Protein AF-0000000078215559 (afdb_homodimer)

pLDDT: mean 94.56, std 5.46, range [61.91, 98.38]

Nearest PDB structures (foldseek):
  8bbw-assembly1_A  TM=7.887E-01  e=3.636E-04  Hirudo medicinalis
  8bbw-assembly1_A  TM=7.884E-01  e=3.636E-04  Hirudo medicinalis

Organism: Teladorsagia circumcincta (NCBI:txid45464)

Radius of gyration: 16.25 Å; Cα contacts (8 Å, |Δi|>4): 269; chains: 2; bounding box: 38×49×40 Å

Solvent-accessible surface area (backbone atoms only — not comparable to full-atom values): 9603 Å² total; per-residue (Å²): 88,78,43,69,71,53,37,60,67,22,65,46,55,88,52,54,90,91,53,55,66,70,60,33,45,55,53,22,32,57,29,57,70,44,23,32,50,30,51,52,39,35,41,65,69,35,50,70,78,38,61,85,69,73,63,40,72,49,52,43,44,49,11,29,73,42,50,38,76,58,6,68,76,39,60,42,23,48,16,58,43,51,50,51,28,69,60,34,64,39,108,88,78,43,70,71,53,38,58,68,21,65,44,56,89,51,52,89,92,54,54,66,67,60,35,45,54,52,22,31,59,28,59,68,43,25,32,49,30,51,51,39,35,41,66,70,36,50,69,78,37,62,86,71,73,63,42,72,48,51,43,43,48,11,30,72,40,49,38,78,57,6,68,77,39,60,43,24,48,17,60,43,52,51,49,28,70,60,34,64,39,109

Structure (mmCIF, N/CA/C/O backbone):
data_AF-0000000078215559-model_v1
#
loop_
_entity.id
_entity.type
_entity.pdbx_description
1 polymer lysozyme
#
loop_
_atom_site.group_PDB
_atom_site.id
_atom_site.type_symbol
_atom_site.label_atom_id
_atom_site.label_alt_id
_atom_site.label_comp_id
_atom_site.label_asym_id
_atom_site.label_entity_id
_atom_site.label_seq_id
_atom_site.pdbx_PDB_ins_code
_atom_site.Cartn_x
_atom_site.Cartn_y
_atom_site.Cartn_z
_atom_site.occupancy
_atom_site.B_iso_or_equiv
_atom_site.auth_seq_id
_atom_site.auth_comp_id
_atom_site.auth_asym_id
_atom_site.auth_atom_id
_atom_site.pdbx_PDB_model_num
ATOM 1 N N . MET A 1 1 ? 0.387 4.84 -2.002 1 76.94 1 MET A N 1
ATOM 2 C CA . MET A 1 1 ? 0.501 6.293 -2.025 1 76.94 1 MET A CA 1
ATOM 3 C C . MET A 1 1 ? -0.849 6.949 -1.758 1 76.94 1 MET A C 1
ATOM 5 O O . MET A 1 1 ? -1.895 6.383 -2.078 1 76.94 1 MET A O 1
ATOM 9 N N . ILE A 1 2 ? -0.772 8.133 -1.067 1 89 2 ILE A N 1
ATOM 10 C CA . ILE A 1 2 ? -1.988 8.906 -0.838 1 89 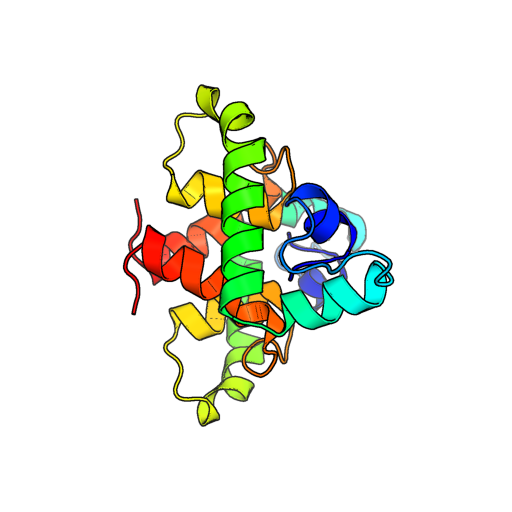2 ILE A CA 1
ATOM 11 C C . ILE A 1 2 ? -2.404 9.602 -2.129 1 89 2 ILE A C 1
ATOM 13 O O . ILE A 1 2 ? -1.763 10.562 -2.557 1 89 2 ILE A O 1
ATOM 17 N N . LYS A 1 3 ? -3.48 9.125 -2.754 1 91.19 3 LYS A N 1
ATOM 18 C CA . LYS A 1 3 ? -4.09 9.797 -3.895 1 91.19 3 LYS A CA 1
ATOM 19 C C . LYS A 1 3 ? -5.191 10.75 -3.447 1 91.19 3 LYS A C 1
ATOM 21 O O . LYS A 1 3 ? -5.57 10.766 -2.271 1 91.19 3 LYS A O 1
ATOM 26 N N . LEU A 1 4 ? -5.605 11.484 -4.422 1 95.12 4 LEU A N 1
ATOM 27 C CA . LEU A 1 4 ? -6.527 12.562 -4.098 1 95.12 4 LEU A CA 1
ATOM 28 C C . LEU A 1 4 ? -7.777 12.023 -3.41 1 95.12 4 LEU A C 1
ATOM 30 O O . LEU A 1 4 ? -8.188 12.539 -2.369 1 95.12 4 LEU A O 1
ATOM 34 N N . PRO A 1 5 ? -8.461 10.961 -3.873 1 96.56 5 PRO A N 1
ATOM 35 C CA . PRO A 1 5 ? -9.633 10.469 -3.15 1 96.56 5 PRO A CA 1
ATOM 36 C C . PRO A 1 5 ? -9.297 9.977 -1.744 1 96.56 5 PRO A C 1
ATOM 38 O O . PRO A 1 5 ? -10.117 10.109 -0.828 1 96.56 5 PRO A O 1
ATOM 41 N N . TYR A 1 6 ? -8.25 9.43 -1.584 1 96.75 6 TYR A N 1
ATOM 42 C CA . TYR A 1 6 ? -7.766 9.023 -0.27 1 96.75 6 TYR A CA 1
ATOM 43 C C . TYR A 1 6 ? -7.621 10.227 0.654 1 96.75 6 TYR A C 1
ATOM 45 O O . TYR A 1 6 ? -8.047 10.18 1.812 1 96.75 6 TYR A O 1
ATOM 53 N N . TYR A 1 7 ? -7.066 11.273 0.098 1 97.62 7 TYR A N 1
ATOM 54 C CA . TYR A 1 7 ? -6.875 12.508 0.849 1 97.62 7 TYR A CA 1
ATOM 55 C C . TYR A 1 7 ? -8.211 13.117 1.251 1 97.62 7 TYR A C 1
ATOM 57 O O . TYR A 1 7 ? -8.367 13.602 2.373 1 97.62 7 TYR A O 1
ATOM 65 N N . GLU A 1 8 ? -9.133 13.086 0.437 1 98 8 GLU A N 1
ATOM 66 C CA . GLU A 1 8 ? -10.477 13.547 0.763 1 98 8 GLU A CA 1
ATOM 67 C C . GLU A 1 8 ? -11.102 12.703 1.871 1 98 8 GLU A C 1
ATOM 69 O O . GLU A 1 8 ? -11.703 13.242 2.807 1 98 8 GLU A O 1
ATOM 74 N N . ASP A 1 9 ? -10.891 11.438 1.797 1 97.94 9 ASP A N 1
ATOM 75 C CA . ASP A 1 9 ? -11.484 10.508 2.744 1 97.94 9 ASP A CA 1
ATOM 76 C C . ASP A 1 9 ? -10.852 10.641 4.125 1 97.94 9 ASP A C 1
ATOM 78 O O . ASP A 1 9 ? -11.5 10.367 5.141 1 97.94 9 ASP A O 1
ATOM 82 N N . CYS A 1 10 ? -9.664 11.062 4.129 1 98.06 10 CYS A N 1
ATOM 83 C CA . CYS A 1 10 ? -9 11.141 5.43 1 98.06 10 CYS A CA 1
ATOM 84 C C . CYS A 1 10 ? -9.195 12.516 6.059 1 98.06 10 CYS A C 1
ATOM 86 O O . CYS A 1 10 ? -8.578 12.836 7.074 1 98.06 10 CYS A O 1
ATOM 88 N N . GLY A 1 11 ? -9.992 13.367 5.488 1 98 11 GLY A N 1
ATOM 89 C CA . GLY A 1 11 ? -10.43 14.602 6.121 1 98 11 GLY A CA 1
ATOM 90 C C . GLY A 1 11 ? -9.594 15.805 5.723 1 98 11 GLY A C 1
ATOM 91 O O . GLY A 1 11 ? -9.617 16.828 6.398 1 98 11 GLY A O 1
ATOM 92 N N . THR A 1 12 ? -8.719 15.758 4.793 1 98.19 12 THR A N 1
ATOM 93 C CA . THR A 1 12 ? -7.938 16.828 4.184 1 98.19 12 THR A CA 1
ATOM 94 C C . THR A 1 12 ? -7.082 17.531 5.23 1 98.19 12 THR A C 1
ATOM 96 O O . THR A 1 12 ? -7.098 18.766 5.324 1 98.19 12 THR A O 1
ATOM 99 N N . PRO A 1 13 ? -6.387 16.797 5.965 1 97.94 13 PRO A N 1
ATOM 100 C CA . PRO A 1 13 ? -5.562 17.453 6.98 1 97.94 13 PRO A CA 1
ATOM 101 C C . PRO A 1 13 ? -4.59 18.469 6.391 1 97.94 13 PRO A C 1
ATOM 103 O O . PRO A 1 13 ? -4.047 18.25 5.305 1 97.94 13 PRO A O 1
ATOM 106 N N . GLY A 1 14 ? -4.414 19.562 7.117 1 97.56 14 GLY A N 1
ATOM 107 C CA . GLY A 1 14 ? -3.459 20.578 6.73 1 97.56 14 GLY A CA 1
ATOM 108 C C . GLY A 1 14 ? -4.008 21.547 5.699 1 97.56 14 GLY A C 1
ATOM 109 O O . GLY A 1 14 ? -3.377 22.562 5.395 1 97.56 14 GLY A O 1
ATOM 110 N N . ARG A 1 15 ? -5.141 21.219 5.16 1 98.12 15 ARG A N 1
ATOM 111 C CA . ARG A 1 15 ? -5.68 22.125 4.141 1 98.12 15 ARG A CA 1
ATOM 112 C C . ARG A 1 15 ? -6.133 23.438 4.762 1 98.12 15 ARG A C 1
ATOM 114 O O . ARG A 1 15 ? -6.914 23.453 5.715 1 98.12 15 ARG A O 1
ATOM 121 N N . LYS A 1 16 ? -5.629 24.516 4.164 1 97 16 LYS A N 1
ATOM 122 C CA . LYS A 1 16 ? -6.016 25.859 4.617 1 97 16 LYS A CA 1
ATOM 123 C C . LYS A 1 16 ? -7.32 26.297 3.961 1 97 16 LYS A C 1
ATOM 125 O O . LYS A 1 16 ? -7.688 25.797 2.895 1 97 16 LYS A O 1
ATOM 130 N N . GLY A 1 17 ? -7.977 27.188 4.707 1 96.38 17 GLY A N 1
ATOM 131 C CA . GLY A 1 17 ? -9.172 27.766 4.117 1 96.38 17 GLY A CA 1
ATOM 132 C C . GLY A 1 17 ? -8.938 28.359 2.74 1 96.38 17 GLY A C 1
ATOM 133 O O . GLY A 1 17 ? -8.031 29.172 2.559 1 96.38 17 GLY A O 1
ATOM 134 N N . GLY A 1 18 ? -9.82 27.938 1.779 1 96.5 18 GLY A N 1
ATOM 135 C CA . GLY A 1 18 ? -9.742 28.5 0.443 1 96.5 18 GLY A CA 1
ATOM 136 C C . GLY A 1 18 ? -8.664 27.875 -0.414 1 96.5 18 GLY A C 1
ATOM 137 O O . GLY A 1 18 ? -8.555 28.172 -1.606 1 96.5 18 GLY A O 1
ATOM 138 N N . GLU A 1 19 ? -7.816 27.031 0.174 1 97.81 19 GLU A N 1
ATOM 139 C CA . GLU A 1 19 ? -6.746 26.391 -0.587 1 97.81 19 GLU A CA 1
ATOM 140 C C . GLU A 1 19 ? -7.305 25.375 -1.573 1 97.81 19 GLU A C 1
ATOM 142 O O . GLU A 1 19 ? -8.234 24.625 -1.246 1 97.81 19 GLU A O 1
ATOM 147 N N . ASP A 1 20 ? -6.711 25.359 -2.744 1 98.12 20 ASP A N 1
ATOM 148 C CA . ASP A 1 20 ? -7.066 24.344 -3.732 1 98.12 20 ASP A CA 1
ATOM 149 C C . ASP A 1 20 ? -6.828 22.938 -3.188 1 98.12 20 ASP A C 1
ATOM 151 O O . ASP A 1 20 ? -5.793 22.672 -2.57 1 98.12 20 ASP A O 1
ATOM 155 N N . LEU A 1 21 ? -7.742 22.094 -3.498 1 97.81 21 LEU A N 1
ATOM 156 C CA . LEU A 1 21 ? -7.707 20.734 -2.967 1 97.81 21 LEU A CA 1
ATOM 157 C C . LEU A 1 21 ? -6.453 20 -3.43 1 97.81 21 LEU A C 1
ATOM 159 O O . LEU A 1 21 ? -5.785 19.344 -2.633 1 97.81 21 LEU A O 1
ATOM 163 N N . THR A 1 22 ? -6.156 20.125 -4.652 1 97.5 22 THR A N 1
ATOM 164 C CA . THR A 1 22 ? -5.016 19.422 -5.234 1 97.5 22 THR A CA 1
ATOM 165 C C . THR A 1 22 ? -3.705 19.953 -4.656 1 97.5 22 THR A C 1
ATOM 167 O O . THR A 1 22 ? -2.781 19.188 -4.387 1 97.5 22 THR A O 1
ATOM 170 N N . THR A 1 23 ? -3.604 21.203 -4.469 1 97.81 23 THR A N 1
ATOM 171 C CA . THR A 1 23 ? -2.428 21.812 -3.857 1 97.81 23 THR A CA 1
ATOM 172 C C . THR A 1 23 ? -2.246 21.312 -2.424 1 97.81 23 THR A C 1
ATOM 174 O O . THR A 1 23 ? -1.141 20.938 -2.025 1 97.81 23 THR A O 1
ATOM 177 N N . ALA A 1 24 ? -3.264 21.297 -1.668 1 98.19 24 ALA A N 1
ATOM 178 C CA . ALA A 1 24 ? -3.219 20.828 -0.285 1 98.19 24 ALA A CA 1
ATOM 179 C C . ALA A 1 24 ? -2.85 19.344 -0.219 1 98.19 24 ALA A C 1
ATOM 181 O O . ALA A 1 24 ? -2.072 18.938 0.645 1 98.19 24 ALA A O 1
ATOM 182 N N . TRP A 1 25 ? -3.395 18.625 -1.107 1 97.06 25 TRP A N 1
ATOM 183 C CA . TRP A 1 25 ? -3.127 17.188 -1.173 1 97.06 25 TRP A CA 1
ATOM 184 C C . TRP A 1 25 ? -1.641 16.922 -1.394 1 97.06 25 TRP A C 1
ATOM 186 O O . TRP A 1 25 ? -1.03 16.141 -0.666 1 97.06 25 TRP A O 1
ATOM 196 N N . LYS A 1 26 ? -1.101 17.609 -2.383 1 95.19 26 LYS A N 1
ATOM 197 C CA . LYS A 1 26 ? 0.307 17.391 -2.705 1 95.19 26 LYS A CA 1
ATOM 198 C C . LYS A 1 26 ? 1.205 17.812 -1.541 1 95.19 26 LYS A C 1
ATOM 200 O O . LYS A 1 26 ? 2.164 17.109 -1.214 1 95.19 26 LYS A O 1
ATOM 205 N N . ARG A 1 27 ? 0.881 18.875 -0.952 1 95.56 27 ARG A N 1
ATOM 206 C CA . ARG A 1 27 ? 1.654 19.328 0.2 1 95.56 27 ARG A CA 1
ATOM 207 C C . ARG A 1 27 ? 1.57 18.328 1.345 1 95.56 27 ARG A C 1
ATOM 209 O O . ARG A 1 27 ? 2.58 18 1.975 1 95.56 27 ARG A O 1
ATOM 216 N N . CYS A 1 28 ? 0.393 17.812 1.627 1 96.69 28 CYS A N 1
ATOM 217 C CA . CYS A 1 28 ? 0.207 16.859 2.709 1 96.69 28 CYS A CA 1
ATOM 218 C C . CYS A 1 28 ? 0.929 15.555 2.406 1 96.69 28 CYS A C 1
ATOM 220 O O . CYS A 1 28 ? 1.555 14.961 3.291 1 96.69 28 CYS A O 1
ATOM 222 N N . ALA A 1 29 ? 0.865 15.133 1.159 1 93.38 29 ALA A N 1
ATOM 223 C CA .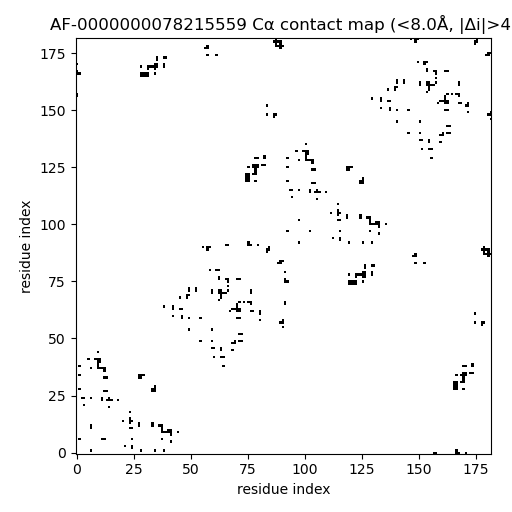 ALA A 1 29 ? 1.491 13.875 0.76 1 93.38 29 ALA A CA 1
ATOM 224 C C . ALA A 1 29 ? 3.006 13.938 0.935 1 93.38 29 ALA A C 1
ATOM 226 O O . ALA A 1 29 ? 3.645 12.93 1.233 1 93.38 29 ALA A O 1
ATOM 227 N N . ASP A 1 30 ? 3.52 15.125 0.853 1 92 30 ASP A N 1
ATOM 228 C CA . ASP A 1 30 ? 4.965 15.32 0.908 1 92 30 ASP A CA 1
ATOM 229 C C . ASP A 1 30 ? 5.422 15.656 2.326 1 92 30 ASP A C 1
ATOM 231 O O . ASP A 1 30 ? 6.621 15.734 2.596 1 92 30 ASP A O 1
ATOM 235 N N . ASP A 1 31 ? 4.496 15.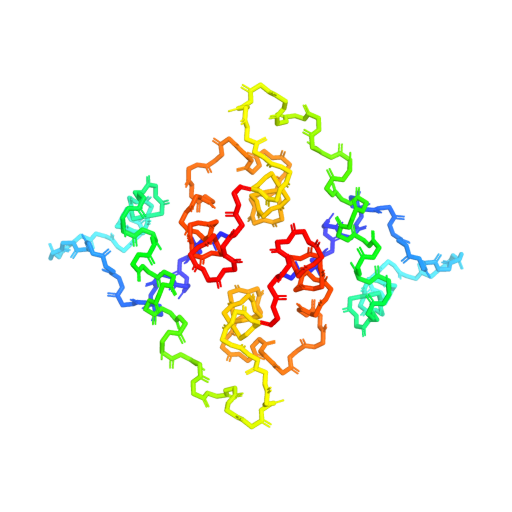836 3.17 1 93.75 31 ASP A N 1
ATOM 236 C CA . ASP A 1 31 ? 4.777 16.156 4.566 1 93.75 31 ASP A CA 1
ATOM 237 C C . ASP A 1 31 ? 4.586 14.938 5.461 1 93.75 31 ASP A C 1
ATOM 239 O O . ASP A 1 31 ? 3.492 14.375 5.527 1 93.75 31 ASP A O 1
ATOM 243 N N . TYR A 1 32 ? 5.57 14.633 6.141 1 89.31 32 TYR A N 1
ATOM 244 C CA . TYR A 1 32 ? 5.621 13.43 6.957 1 89.31 32 TYR A CA 1
ATOM 245 C C . TYR A 1 32 ? 4.469 13.391 7.953 1 89.31 32 TYR A C 1
ATOM 247 O O . TYR A 1 32 ? 3.732 12.406 8.031 1 89.31 32 TYR A O 1
ATOM 255 N N . ASN A 1 33 ? 4.371 14.422 8.75 1 93.94 33 ASN A N 1
ATOM 256 C CA . ASN A 1 33 ? 3.348 14.461 9.789 1 93.94 33 ASN A CA 1
ATOM 257 C C . ASN A 1 33 ? 1.943 14.461 9.195 1 93.94 33 ASN A C 1
ATOM 259 O O . ASN A 1 33 ? 1.059 13.75 9.672 1 93.94 33 ASN A O 1
ATOM 263 N N . CYS A 1 34 ? 1.766 15.219 8.141 1 96.69 34 CYS A N 1
ATOM 264 C CA . CYS A 1 34 ? 0.448 15.336 7.527 1 96.69 34 CYS A CA 1
ATOM 265 C C . CYS A 1 34 ? 0.031 14.023 6.871 1 96.69 34 CYS A C 1
ATOM 267 O O . CYS A 1 34 ? -1.117 13.602 7 1 96.69 34 CYS A O 1
ATOM 269 N N . SER A 1 35 ? 0.967 13.414 6.137 1 95.56 35 SER A N 1
ATOM 270 C CA . SER A 1 35 ? 0.651 12.148 5.484 1 95.56 35 SER A CA 1
ATOM 271 C C . SER A 1 35 ? 0.357 11.055 6.512 1 95.56 35 SER A C 1
ATOM 273 O O . SER A 1 35 ? -0.559 10.25 6.324 1 95.56 35 SER A O 1
ATOM 275 N N . THR A 1 36 ? 1.114 11.008 7.586 1 94.88 36 THR A N 1
ATOM 276 C CA . THR A 1 36 ? 0.878 10.039 8.648 1 94.88 36 THR A CA 1
ATOM 277 C C . THR A 1 36 ? -0.492 10.25 9.289 1 94.88 36 THR A C 1
ATOM 279 O O . THR A 1 36 ? -1.227 9.297 9.531 1 94.88 36 THR A O 1
ATOM 282 N N . GLN A 1 37 ? -0.778 11.539 9.531 1 96.69 37 GLN A N 1
ATOM 283 C CA . GLN A 1 37 ? -2.1 11.867 10.055 1 96.69 37 GLN A CA 1
ATOM 284 C C . GLN A 1 37 ? -3.199 11.406 9.102 1 96.69 37 GLN A C 1
ATOM 286 O O . GLN A 1 37 ? -4.227 10.883 9.539 1 96.69 37 GLN A O 1
ATOM 291 N N . CYS A 1 38 ? -3.008 11.609 7.859 1 97.5 38 CYS A N 1
ATOM 292 C CA . CYS A 1 38 ? -3.996 11.219 6.859 1 97.5 38 CYS A CA 1
ATOM 293 C C . CYS A 1 38 ? -4.215 9.711 6.871 1 97.5 38 CYS A C 1
ATOM 295 O O . CYS A 1 38 ? -5.355 9.25 6.883 1 97.5 38 CYS A O 1
ATOM 297 N N . VAL A 1 39 ? -3.143 8.953 6.879 1 96.56 39 VAL A N 1
ATOM 298 C CA . VAL A 1 39 ? -3.244 7.496 6.883 1 96.56 39 VAL A CA 1
ATOM 299 C C . VAL A 1 39 ? -3.98 7.035 8.141 1 96.56 39 VAL A C 1
ATOM 301 O O . VAL A 1 39 ? -4.926 6.25 8.055 1 96.56 39 VAL A O 1
ATOM 304 N N . ASN A 1 40 ? -3.602 7.574 9.273 1 97.25 40 ASN A N 1
ATOM 305 C CA . ASN A 1 40 ? -4.258 7.191 10.516 1 97.25 40 ASN A CA 1
ATOM 306 C C . ASN A 1 40 ? -5.746 7.527 10.492 1 97.25 40 ASN A C 1
ATOM 308 O O . ASN A 1 40 ? -6.578 6.719 10.914 1 97.25 40 ASN A O 1
ATOM 312 N N . ALA A 1 41 ? -6.047 8.695 10.023 1 98.25 41 ALA A N 1
ATOM 313 C CA . ALA A 1 41 ? -7.445 9.117 9.953 1 98.25 41 ALA A CA 1
ATOM 314 C C . ALA A 1 41 ? -8.242 8.234 9 1 98.25 41 ALA A C 1
ATOM 316 O O . ALA A 1 41 ? -9.391 7.895 9.266 1 98.25 41 ALA A O 1
ATOM 317 N N . TYR A 1 42 ? -7.648 7.957 7.895 1 98.06 42 TYR A N 1
ATOM 318 C CA . TYR A 1 42 ? -8.289 7.078 6.922 1 98.06 42 TYR A CA 1
ATOM 319 C C . TYR A 1 42 ? -8.602 5.719 7.531 1 98.06 42 TYR A C 1
ATOM 321 O O . TYR A 1 42 ? -9.719 5.211 7.395 1 98.06 42 TYR A O 1
ATOM 329 N N . ILE A 1 43 ? -7.648 5.07 8.172 1 97.69 43 ILE A N 1
ATOM 330 C CA . ILE A 1 43 ? -7.82 3.768 8.805 1 97.69 43 ILE A CA 1
ATOM 331 C C . ILE A 1 43 ? -8.898 3.857 9.883 1 97.69 43 ILE A C 1
ATOM 333 O O . ILE A 1 43 ? -9.789 3.004 9.953 1 97.69 43 ILE A O 1
ATOM 337 N N . ASN A 1 44 ? -8.805 4.902 10.711 1 98.12 44 ASN A N 1
ATOM 338 C CA . ASN A 1 44 ? -9.797 5.07 11.766 1 98.12 44 ASN A CA 1
ATOM 339 C C . ASN A 1 44 ? -11.203 5.203 11.203 1 98.12 44 ASN A C 1
ATOM 341 O O . ASN A 1 44 ? -12.172 4.73 11.812 1 98.12 44 ASN A O 1
ATOM 345 N N . ARG A 1 45 ? -11.312 5.809 10.148 1 98.38 45 ARG A N 1
ATOM 346 C CA . ARG A 1 45 ? -12.609 6.008 9.508 1 98.38 45 ARG A CA 1
ATOM 347 C C . ARG A 1 45 ? -13.219 4.676 9.062 1 98.38 45 ARG A C 1
ATOM 349 O O . ARG A 1 45 ? -14.422 4.465 9.188 1 98.38 45 ARG A O 1
ATOM 356 N N . TYR A 1 46 ? -12.43 3.773 8.578 1 98.38 46 TYR A N 1
ATOM 357 C CA . TYR A 1 46 ? -12.984 2.633 7.859 1 98.38 46 TYR A CA 1
ATOM 358 C C . TYR A 1 46 ? -12.75 1.336 8.625 1 98.38 46 TYR A C 1
ATOM 360 O O . TYR A 1 46 ? -13.328 0.298 8.289 1 98.38 46 TYR A O 1
ATOM 368 N N . LYS A 1 47 ? -11.953 1.282 9.688 1 98.25 47 LYS A N 1
ATOM 369 C CA . LYS A 1 47 ? -11.586 0.051 10.375 1 98.25 47 LYS A CA 1
ATOM 370 C C . LYS A 1 47 ? -12.812 -0.64 10.969 1 98.25 47 LYS A C 1
ATOM 372 O O . LYS A 1 47 ? -12.82 -1.862 11.125 1 98.25 47 LYS A O 1
ATOM 377 N N . GLY A 1 48 ? -13.82 0.12 11.219 1 98 48 GLY A N 1
ATOM 378 C CA . GLY A 1 48 ? -15.039 -0.48 11.75 1 98 48 GLY A CA 1
ATOM 379 C C . GLY A 1 48 ? -15.633 -1.527 10.836 1 98 48 GLY A C 1
ATOM 380 O O . GLY A 1 48 ? -16.25 -2.494 11.297 1 98 48 GLY A O 1
ATOM 381 N N . GLY A 1 49 ? -15.531 -1.343 9.562 1 98.06 49 GLY A N 1
ATOM 382 C CA . GLY A 1 49 ? -16.031 -2.295 8.578 1 98.06 49 GLY A CA 1
ATOM 383 C C . GLY A 1 49 ? -15.25 -3.6 8.57 1 98.06 49 GLY A C 1
ATOM 384 O O . GLY A 1 49 ? -15.641 -4.555 7.898 1 98.06 49 GLY A O 1
ATOM 385 N N . CYS A 1 50 ? -14.234 -3.656 9.328 1 98.12 50 CYS A N 1
ATOM 386 C CA . CYS A 1 50 ? -13.383 -4.84 9.352 1 98.12 50 CYS A CA 1
ATOM 387 C C . CYS A 1 50 ? -13.578 -5.621 10.648 1 98.12 50 CYS A C 1
ATOM 389 O O . CYS A 1 50 ? -12.891 -6.621 10.883 1 98.12 50 CYS A O 1
ATOM 391 N N . ALA A 1 51 ? -14.5 -5.262 11.477 1 97.25 51 ALA A N 1
ATOM 392 C CA . ALA A 1 51 ? -14.68 -5.848 12.805 1 97.25 51 ALA A CA 1
ATOM 393 C C . ALA A 1 51 ? -15.016 -7.332 12.703 1 97.25 51 ALA A C 1
ATOM 395 O O . ALA A 1 51 ? -14.562 -8.133 13.523 1 97.25 51 ALA A O 1
ATOM 396 N N . SER A 1 52 ? -15.703 -7.66 11.688 1 96.75 52 SER A N 1
ATOM 397 C CA . SER A 1 52 ? -16.203 -9.031 11.578 1 96.75 52 SER A CA 1
ATOM 398 C C . SER A 1 52 ? -15.133 -9.961 11.023 1 96.75 52 SER A C 1
ATOM 400 O O . SER A 1 52 ? -15.289 -11.188 11.062 1 96.75 52 SER A O 1
ATOM 402 N N . THR A 1 53 ? -14.055 -9.445 10.586 1 96 53 THR A N 1
ATOM 403 C CA . THR A 1 53 ? -13.047 -10.273 9.93 1 96 53 THR A CA 1
ATOM 404 C C . THR A 1 53 ? -12.188 -11.008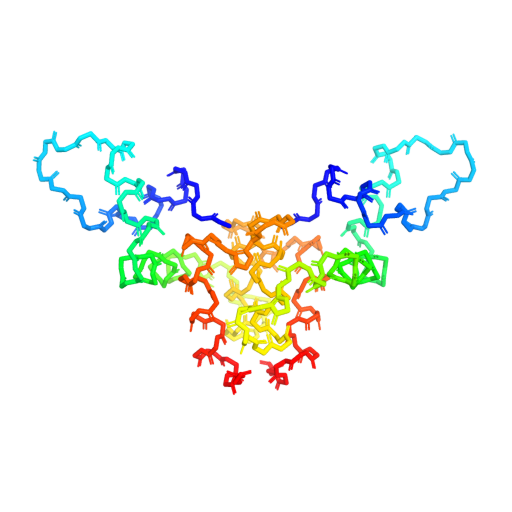 10.953 1 96 53 THR A C 1
ATOM 406 O O . THR A 1 53 ? -11.523 -11.992 10.625 1 96 53 THR A O 1
ATOM 409 N N . GLY A 1 54 ? -12.117 -10.406 12.195 1 95.69 54 GLY A N 1
ATOM 410 C CA . GLY A 1 54 ? -11.25 -10.984 13.211 1 95.69 54 GLY A CA 1
ATOM 411 C C . GLY A 1 54 ? -9.781 -10.703 12.977 1 95.69 54 GLY A C 1
ATOM 412 O O . GLY A 1 54 ? -8.914 -11.312 13.602 1 95.69 54 GLY A O 1
ATOM 413 N N . GLU A 1 55 ? -9.5 -9.844 12.125 1 95.5 55 GLU A N 1
ATOM 414 C CA . GLU A 1 55 ? -8.125 -9.492 11.797 1 95.5 55 GLU A CA 1
ATOM 415 C C . GLU A 1 55 ? -7.539 -8.523 12.82 1 95.5 55 GLU A C 1
ATOM 417 O O . GLU A 1 55 ? -8.266 -7.738 13.43 1 95.5 55 GLU A O 1
ATOM 422 N N . GLY A 1 56 ? -6.215 -8.633 12.977 1 94.62 56 GLY A N 1
ATOM 423 C CA . GLY A 1 56 ? -5.527 -7.703 13.867 1 94.62 56 GLY A CA 1
ATOM 424 C C . GLY A 1 56 ? -5.422 -6.301 13.297 1 94.62 56 GLY A C 1
ATOM 425 O O . GLY A 1 56 ? -5.668 -6.086 12.109 1 94.62 56 GLY A O 1
ATOM 426 N N . ALA A 1 57 ? -5.043 -5.371 14.18 1 94.25 57 ALA A N 1
ATOM 427 C CA . ALA A 1 57 ? -5.051 -3.949 13.836 1 94.25 57 ALA A CA 1
ATOM 428 C C . ALA A 1 57 ? -4.09 -3.654 12.695 1 94.25 57 ALA A C 1
ATOM 430 O O . ALA A 1 57 ? -4.414 -2.877 11.789 1 94.25 57 ALA A O 1
ATOM 431 N N . CYS A 1 58 ? -2.957 -4.277 12.711 1 95.44 58 CYS A N 1
ATOM 432 C CA . CYS A 1 58 ? -1.978 -3.986 11.672 1 95.44 58 CYS A CA 1
ATOM 433 C C . CYS A 1 58 ? -2.41 -4.578 10.336 1 95.44 58 CYS A C 1
ATOM 435 O O . CYS A 1 58 ? -2.152 -3.996 9.281 1 95.44 58 CYS A O 1
ATOM 437 N N . GLN A 1 59 ? -2.953 -5.789 10.406 1 95.31 59 GLN A N 1
ATOM 438 C CA . GLN A 1 59 ? -3.508 -6.379 9.188 1 95.31 59 GLN A CA 1
ATOM 439 C C . GLN A 1 59 ? -4.609 -5.496 8.602 1 95.31 59 GLN A C 1
ATOM 441 O O . GLN A 1 59 ? -4.625 -5.234 7.398 1 95.31 59 GLN A O 1
ATOM 446 N N . VAL A 1 60 ? -5.539 -5.055 9.453 1 96.75 60 VAL A N 1
ATOM 447 C CA . VAL A 1 60 ? -6.629 -4.176 9.039 1 96.75 60 VAL A CA 1
ATOM 448 C C . VAL A 1 60 ? -6.062 -2.904 8.414 1 96.75 60 VAL A C 1
ATOM 450 O O . VAL A 1 60 ? -6.496 -2.486 7.336 1 96.75 60 VAL A O 1
ATOM 453 N N . MET A 1 61 ? -5.102 -2.318 9 1 95.75 61 MET A N 1
ATOM 454 C CA . MET A 1 61 ? -4.484 -1.091 8.508 1 95.75 61 MET A CA 1
ATOM 455 C C . MET A 1 61 ? -3.869 -1.311 7.129 1 95.75 61 MET A C 1
ATOM 457 O O . MET A 1 61 ? -4.121 -0.537 6.199 1 95.75 61 MET A O 1
ATOM 461 N N . ALA A 1 62 ? -3.1 -2.373 6.977 1 95.5 62 ALA A N 1
ATOM 462 C CA . ALA A 1 62 ? -2.428 -2.65 5.711 1 95.5 62 ALA A CA 1
ATOM 463 C C . ALA A 1 62 ? -3.441 -2.904 4.598 1 95.5 62 ALA A C 1
ATOM 465 O O . ALA A 1 62 ? -3.289 -2.398 3.482 1 95.5 62 ALA A O 1
ATOM 466 N N . ARG A 1 63 ? -4.48 -3.633 4.914 1 95.69 63 ARG A N 1
ATOM 467 C CA . ARG A 1 63 ? -5.449 -4.043 3.904 1 95.69 63 ARG A CA 1
ATOM 468 C C . ARG A 1 63 ? -6.375 -2.887 3.533 1 95.69 63 ARG A C 1
ATOM 470 O O . ARG A 1 63 ? -6.801 -2.771 2.383 1 95.69 63 ARG A O 1
ATOM 477 N N . LEU A 1 64 ? -6.688 -2.002 4.449 1 97.12 64 LEU A N 1
ATOM 478 C CA . LEU A 1 64 ? -7.453 -0.799 4.137 1 97.12 64 LEU A CA 1
ATOM 479 C C . LEU A 1 64 ? -6.629 0.157 3.277 1 97.12 64 LEU A C 1
ATOM 481 O O . LEU A 1 64 ? -7.137 0.705 2.295 1 97.12 64 LEU A O 1
ATOM 485 N N . HIS A 1 65 ? -5.395 0.335 3.65 1 96.44 65 HIS A N 1
ATOM 486 C CA . HIS A 1 65 ? -4.543 1.219 2.863 1 96.44 65 HIS A CA 1
ATOM 487 C C . HIS A 1 65 ? -4.418 0.727 1.425 1 96.44 65 HIS A C 1
ATOM 489 O O . HIS A 1 65 ? -4.457 1.525 0.486 1 96.44 65 HIS A O 1
ATOM 495 N N . ASN A 1 66 ? -4.305 -0.563 1.261 1 93.69 66 ASN A N 1
ATOM 496 C CA . ASN A 1 66 ? -4.031 -1.188 -0.03 1 93.69 66 ASN A CA 1
ATOM 497 C C . ASN A 1 66 ? -5.297 -1.314 -0.87 1 93.69 66 ASN A C 1
ATOM 499 O O . ASN A 1 66 ? -5.25 -1.204 -2.096 1 93.69 66 ASN A O 1
ATOM 503 N N . GLY A 1 67 ? -6.418 -1.491 -0.227 1 94.56 67 GLY A N 1
ATOM 504 C CA . GLY A 1 67 ? -7.59 -1.921 -0.97 1 94.56 67 GLY A CA 1
ATOM 505 C C . GLY A 1 67 ? -8.758 -0.957 -0.856 1 94.56 67 GLY A C 1
ATOM 506 O O . GLY A 1 67 ? -9.805 -1.171 -1.464 1 94.56 67 GLY A O 1
ATOM 507 N N . GLY A 1 68 ? -8.609 0.064 -0.089 1 95.94 68 GLY A N 1
ATOM 508 C CA . GLY A 1 68 ? -9.727 0.971 0.103 1 95.94 68 GLY A CA 1
ATOM 509 C C . GLY A 1 68 ? -10.633 0.569 1.256 1 95.94 68 GLY A C 1
ATOM 510 O O . GLY A 1 68 ? -10.289 -0.325 2.033 1 95.94 68 GLY A O 1
ATOM 511 N N . PRO A 1 69 ? -11.773 1.199 1.278 1 97.12 69 PRO A N 1
ATOM 5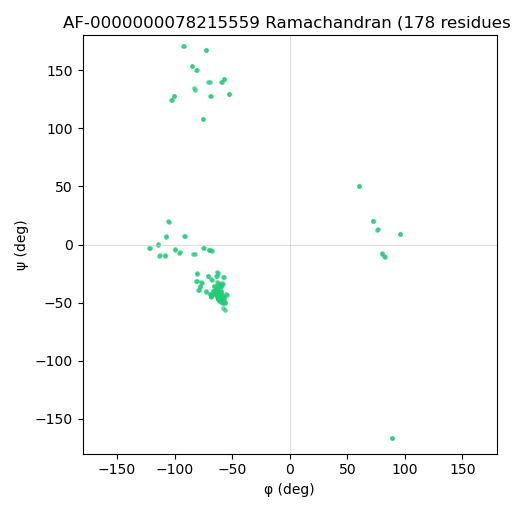12 C CA . PRO A 1 69 ? -12.68 1.047 2.418 1 97.12 69 PRO A CA 1
ATOM 513 C C . PRO A 1 69 ? -13.07 -0.407 2.672 1 97.12 69 PRO A C 1
ATOM 515 O O . PRO A 1 69 ? -13.352 -0.785 3.814 1 97.12 69 PRO A O 1
ATOM 518 N N . SER A 1 70 ? -13.078 -1.206 1.665 1 96.38 70 SER A N 1
ATOM 519 C CA . SER A 1 70 ? -13.422 -2.615 1.802 1 96.38 70 SER A CA 1
ATOM 520 C C . SER A 1 70 ? -12.188 -3.502 1.729 1 96.38 70 SER A C 1
ATOM 522 O O . SER A 1 70 ? -12.289 -4.707 1.479 1 96.38 70 SER A O 1
ATOM 524 N N . GLY A 1 71 ? -11.102 -2.926 1.951 1 96.75 71 GLY A N 1
ATOM 525 C CA . GLY A 1 71 ? -9.836 -3.617 1.732 1 96.75 71 GLY A CA 1
ATOM 526 C C . GLY A 1 71 ? -9.711 -4.895 2.543 1 96.75 71 GLY A C 1
ATOM 527 O O . GLY A 1 71 ? -9.156 -5.883 2.064 1 96.75 71 GLY A O 1
ATOM 528 N N . CYS A 1 72 ? -10.266 -4.945 3.762 1 97.06 72 CYS A N 1
ATOM 529 C CA . CYS A 1 72 ? -10.125 -6.09 4.652 1 97.06 72 CYS A CA 1
ATOM 530 C C . CYS A 1 72 ? -11 -7.25 4.188 1 97.06 72 CYS A C 1
ATOM 532 O O . CYS A 1 72 ? -10.891 -8.359 4.703 1 97.06 72 CYS A O 1
ATOM 534 N N . LYS A 1 73 ? -11.797 -7.023 3.102 1 95.5 73 LYS A N 1
ATOM 535 C CA . LYS A 1 73 ? -12.664 -8.07 2.562 1 95.5 73 LYS A CA 1
ATOM 536 C C . LYS A 1 73 ? -12.219 -8.477 1.161 1 95.5 73 LYS A C 1
ATOM 538 O O . LYS A 1 73 ? -12.852 -9.336 0.532 1 95.5 73 LYS A O 1
ATOM 543 N N . ILE A 1 74 ? -11.172 -7.844 0.711 1 93.31 74 ILE A N 1
ATOM 544 C CA . ILE A 1 74 ? -10.68 -8.102 -0.639 1 93.31 74 ILE A CA 1
ATOM 545 C C . ILE A 1 74 ? -9.477 -9.031 -0.582 1 93.31 74 ILE A C 1
ATOM 547 O O . ILE A 1 74 ? -8.469 -8.719 0.055 1 93.31 74 ILE A O 1
ATOM 551 N N . SER A 1 75 ? -9.523 -10.094 -1.344 1 90.56 75 SER A N 1
ATOM 552 C CA . SER A 1 75 ? -8.492 -11.125 -1.303 1 90.56 75 SER A CA 1
ATOM 553 C C . SER A 1 75 ? -7.168 -10.609 -1.853 1 90.56 75 SER A C 1
ATOM 555 O O . SER A 1 75 ? -6.098 -11.008 -1.388 1 90.56 75 SER A O 1
ATOM 557 N N . GLY A 1 76 ? -7.258 -9.688 -2.75 1 89.06 76 GLY A N 1
ATOM 558 C CA . GLY A 1 76 ? -6.07 -9.18 -3.42 1 89.06 76 GLY A CA 1
ATOM 559 C C . GLY A 1 76 ? -5.184 -8.352 -2.512 1 89.06 76 GLY A C 1
ATOM 560 O O . GLY A 1 76 ? -4.055 -8.016 -2.881 1 89.06 76 GLY A O 1
ATOM 561 N N . THR A 1 77 ? -5.633 -8.117 -1.283 1 93.81 77 THR A N 1
ATOM 562 C CA . THR A 1 77 ? -4.84 -7.305 -0.365 1 93.81 77 THR A CA 1
ATOM 563 C C . THR A 1 77 ? -4.062 -8.188 0.605 1 93.81 77 THR A C 1
ATOM 565 O O . THR A 1 77 ? -3.23 -7.699 1.371 1 93.81 77 THR A O 1
ATOM 568 N N . VAL A 1 78 ? -4.27 -9.477 0.541 1 91.88 78 VAL A N 1
ATOM 569 C CA . VAL A 1 78 ? -3.686 -10.383 1.518 1 91.88 78 VAL A CA 1
ATOM 570 C C . VAL A 1 78 ? -2.213 -10.617 1.189 1 91.88 78 VAL A C 1
ATOM 572 O O . VAL A 1 78 ? -1.385 -10.773 2.092 1 91.88 78 VAL A O 1
ATOM 575 N N . GLY A 1 79 ? -1.901 -10.672 -0.114 1 92.12 79 GLY A N 1
ATOM 576 C CA . GLY A 1 79 ? -0.523 -10.906 -0.513 1 92.12 79 GLY A CA 1
ATOM 577 C C . GLY A 1 79 ? 0.448 -9.898 0.072 1 92.12 79 GLY A C 1
ATOM 578 O O . GLY A 1 79 ? 1.477 -10.273 0.638 1 92.12 79 GLY A O 1
ATOM 579 N N . TYR A 1 80 ? 0.166 -8.672 -0.038 1 93.38 80 TYR A N 1
ATOM 580 C CA . TYR A 1 80 ? 1.044 -7.652 0.519 1 93.38 80 TYR A CA 1
ATOM 581 C C . TYR A 1 80 ? 1.078 -7.73 2.041 1 93.38 80 TYR A C 1
ATOM 583 O O . TYR A 1 80 ? 2.135 -7.559 2.652 1 93.38 80 TYR A O 1
ATOM 591 N N . TRP A 1 81 ? -0.066 -7.93 2.658 1 94.38 81 TRP A N 1
ATOM 592 C CA . TRP A 1 81 ? -0.081 -8.086 4.109 1 94.38 81 TRP A CA 1
ATOM 593 C C . TRP A 1 81 ? 0.861 -9.203 4.547 1 94.38 81 TRP A C 1
ATOM 595 O O . TRP A 1 81 ? 1.601 -9.055 5.52 1 94.38 81 TRP A O 1
ATOM 605 N N . ASN A 1 82 ? 0.828 -10.289 3.83 1 93.38 82 ASN A N 1
ATOM 606 C CA . ASN A 1 82 ? 1.688 -11.414 4.18 1 93.38 82 ASN A CA 1
ATOM 607 C C . ASN A 1 82 ? 3.164 -11.047 4.086 1 93.38 82 ASN A C 1
ATOM 609 O O . ASN A 1 82 ? 3.98 -11.523 4.875 1 93.38 82 ASN A O 1
ATOM 613 N N . VAL A 1 83 ? 3.432 -10.305 3.172 1 93.38 83 VAL A N 1
ATOM 614 C CA . VAL A 1 83 ? 4.816 -9.875 3.02 1 93.38 83 VAL A CA 1
ATOM 615 C C . VAL A 1 83 ? 5.199 -8.938 4.164 1 93.38 83 VAL A C 1
ATOM 617 O O . VAL A 1 83 ? 6.285 -9.055 4.738 1 93.38 83 VAL A O 1
ATOM 620 N N . ILE A 1 84 ? 4.363 -8.023 4.547 1 92.25 84 ILE A N 1
ATOM 621 C CA . ILE A 1 84 ? 4.59 -7.137 5.684 1 92.25 84 ILE A CA 1
ATOM 622 C C . ILE A 1 84 ? 4.773 -7.961 6.953 1 92.25 84 ILE A C 1
ATOM 624 O O . ILE A 1 84 ? 5.699 -7.719 7.73 1 92.25 84 ILE A O 1
ATOM 628 N N . ARG A 1 85 ? 3.871 -8.875 7.109 1 92.69 85 ARG A N 1
ATOM 629 C CA . ARG A 1 85 ? 3.912 -9.734 8.289 1 92.69 85 ARG A CA 1
ATOM 630 C C . ARG A 1 85 ? 5.238 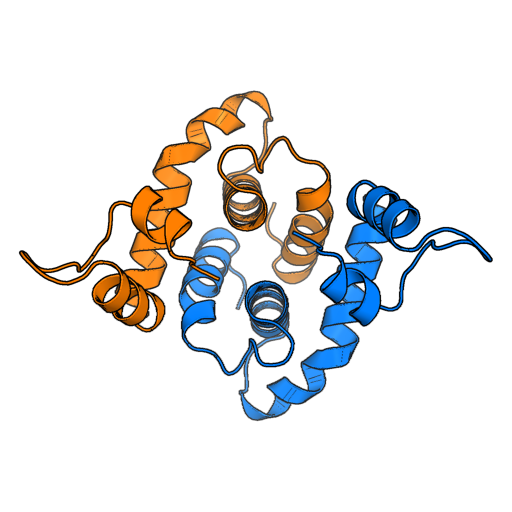-10.477 8.383 1 92.69 85 ARG A C 1
ATOM 632 O O . ARG A 1 85 ? 5.836 -10.57 9.453 1 92.69 85 ARG A O 1
ATOM 639 N N . SER A 1 86 ? 5.625 -10.984 7.324 1 90.88 86 SER A N 1
ATOM 640 C CA . SER A 1 86 ? 6.871 -11.742 7.277 1 90.88 86 SER A CA 1
ATOM 641 C C . SER A 1 86 ? 8.078 -10.844 7.535 1 90.88 86 SER A C 1
ATOM 643 O O . SER A 1 86 ? 9.039 -11.258 8.18 1 90.88 86 SER A O 1
ATOM 645 N N . CYS A 1 87 ? 7.984 -9.688 7.066 1 89.25 87 CYS A N 1
ATOM 646 C CA . CYS A 1 87 ? 9.109 -8.766 7.141 1 89.25 87 CYS A CA 1
ATOM 647 C C . CYS A 1 87 ? 9.211 -8.141 8.531 1 89.25 87 CYS A C 1
ATOM 649 O O . CYS A 1 87 ? 10.312 -7.969 9.055 1 89.25 87 CYS A O 1
ATOM 651 N N . CYS A 1 88 ? 8.062 -7.832 9.102 1 87 88 CYS A N 1
ATOM 652 C CA . CYS A 1 88 ? 8.062 -7.043 10.328 1 87 88 CYS A CA 1
ATOM 653 C C . CYS A 1 88 ? 7.672 -7.902 11.531 1 87 88 CYS A C 1
ATOM 655 O O . CYS A 1 88 ? 7.836 -7.48 12.68 1 87 88 CYS A O 1
ATOM 657 N N . GLY A 1 89 ? 7.23 -9.07 11.305 1 80.62 89 GLY A N 1
ATOM 658 C CA . GLY A 1 89 ? 6.859 -9.961 12.391 1 80.62 89 GLY A CA 1
ATOM 659 C C . GLY A 1 89 ? 5.574 -9.547 13.086 1 80.62 89 GLY A C 1
ATOM 660 O O . GLY A 1 89 ? 5.367 -9.867 14.258 1 80.62 89 GLY A O 1
ATOM 661 N N . CYS A 1 90 ? 4.863 -8.828 12.445 1 72.81 90 CYS A N 1
ATOM 662 C CA . CYS A 1 90 ? 3.643 -8.359 13.094 1 72.81 90 CYS A CA 1
ATOM 663 C C . CYS A 1 90 ? 2.539 -9.406 12.984 1 72.81 90 CYS A C 1
ATOM 665 O O . CYS A 1 90 ? 2.533 -10.219 12.062 1 72.81 90 CYS A O 1
ATOM 667 N N . SER A 1 91 ? 1.807 -9.695 14.086 1 62.06 91 SER A N 1
ATOM 668 C CA . SER A 1 91 ? 0.635 -10.562 14.125 1 62.06 91 SER A CA 1
ATOM 669 C C . SER A 1 91 ? -0.642 -9.781 13.836 1 62.06 91 SER A C 1
ATOM 671 O O . SER A 1 91 ? -0.708 -8.578 14.086 1 62.06 91 SER A O 1
ATOM 673 N N . MET B 1 1 ? -2.605 -2.594 -3.777 1 77.44 1 MET B N 1
ATOM 674 C CA . MET B 1 1 ? -3.141 -3.686 -4.586 1 77.44 1 MET B CA 1
ATOM 675 C C . MET B 1 1 ? -2.275 -3.924 -5.82 1 77.44 1 MET B C 1
ATOM 677 O O . MET B 1 1 ? -1.646 -2.996 -6.332 1 77.44 1 MET B O 1
ATOM 681 N N . ILE B 1 2 ? -2.211 -5.238 -6.215 1 88.81 2 ILE B N 1
ATOM 682 C CA . ILE B 1 2 ? -1.49 -5.586 -7.438 1 88.81 2 ILE B CA 1
ATOM 683 C C . ILE B 1 2 ? -2.318 -5.188 -8.656 1 88.81 2 ILE B C 1
ATOM 685 O O . ILE B 1 2 ? -3.342 -5.809 -8.953 1 88.81 2 ILE B O 1
ATOM 689 N N . LYS B 1 3 ? -1.879 -4.129 -9.359 1 91.12 3 LYS B N 1
ATOM 690 C CA . LYS B 1 3 ? -2.465 -3.75 -10.648 1 91.12 3 LYS B CA 1
ATOM 691 C C . LYS B 1 3 ? -1.704 -4.383 -11.805 1 91.12 3 LYS B C 1
ATOM 693 O O . LYS B 1 3 ? -0.655 -5 -11.602 1 91.12 3 LYS B O 1
ATOM 698 N N . LEU B 1 4 ? -2.314 -4.211 -12.922 1 95.12 4 LEU B N 1
ATOM 699 C CA . LEU B 1 4 ? -1.802 -4.922 -14.086 1 95.12 4 LEU B CA 1
ATOM 700 C C . LEU B 1 4 ? -0.338 -4.574 -14.336 1 95.12 4 LEU B C 1
ATOM 702 O O . LEU B 1 4 ? 0.494 -5.465 -14.516 1 95.12 4 LEU B O 1
ATOM 706 N N . PRO B 1 5 ? 0.11 -3.303 -14.336 1 96.62 5 PRO B N 1
ATOM 707 C CA . PRO B 1 5 ? 1.533 -3.027 -14.547 1 96.62 5 PRO B CA 1
ATOM 708 C C . PRO B 1 5 ? 2.416 -3.629 -13.453 1 96.62 5 PRO B C 1
ATOM 710 O O . PRO B 1 5 ? 3.545 -4.043 -13.727 1 96.62 5 PRO B O 1
ATOM 713 N N . TYR B 1 6 ? 1.994 -3.637 -12.352 1 96.81 6 TYR B N 1
ATOM 714 C CA . TYR B 1 6 ? 2.691 -4.285 -11.242 1 96.81 6 TYR B CA 1
ATOM 715 C C . TYR B 1 6 ? 2.865 -5.773 -11.508 1 96.81 6 TYR B C 1
ATOM 717 O O . TYR B 1 6 ? 3.951 -6.324 -11.305 1 96.81 6 TYR B O 1
ATOM 725 N N . TYR B 1 7 ? 1.808 -6.371 -11.992 1 97.69 7 TYR B N 1
ATOM 726 C CA . TYR B 1 7 ? 1.824 -7.793 -12.312 1 97.69 7 TYR B CA 1
ATOM 727 C C . TYR B 1 7 ? 2.809 -8.086 -13.438 1 97.69 7 TYR B C 1
ATOM 729 O O . TYR B 1 7 ? 3.539 -9.078 -13.391 1 97.69 7 TYR B O 1
ATOM 737 N N . GLU B 1 8 ? 2.867 -7.297 -14.383 1 98 8 GLU B N 1
ATOM 738 C CA . GLU B 1 8 ? 3.848 -7.438 -15.453 1 98 8 GLU B CA 1
ATOM 739 C C . GLU B 1 8 ? 5.273 -7.309 -14.922 1 98 8 GLU B C 1
ATOM 741 O O . GLU B 1 8 ? 6.148 -8.094 -15.281 1 98 8 GLU B O 1
ATOM 746 N N . ASP B 1 9 ? 5.457 -6.395 -14.031 1 97.94 9 ASP B N 1
ATOM 747 C CA . ASP B 1 9 ? 6.785 -6.109 -13.492 1 97.94 9 ASP B CA 1
ATOM 748 C C . ASP B 1 9 ? 7.266 -7.242 -12.586 1 97.94 9 ASP B C 1
ATOM 750 O O . ASP B 1 9 ? 8.469 -7.465 -12.453 1 97.94 9 ASP B O 1
ATOM 754 N N . CYS B 1 10 ? 6.34 -7.906 -12.023 1 98.06 10 CYS B N 1
ATOM 755 C CA . CYS B 1 10 ? 6.766 -8.953 -11.109 1 98.06 10 CYS B CA 1
ATOM 756 C C . CYS B 1 10 ? 6.914 -10.289 -11.828 1 98.06 10 CYS B C 1
ATOM 758 O O . CYS B 1 10 ? 7.109 -11.328 -11.195 1 98.06 10 CYS B O 1
ATOM 760 N N . GLY B 1 11 ? 6.797 -10.328 -13.125 1 98 11 GLY B N 1
ATOM 761 C CA . GLY B 1 11 ? 7.148 -11.484 -13.922 1 98 11 GLY B CA 1
ATOM 762 C C . GLY B 1 11 ? 5.961 -12.375 -14.242 1 98 11 GLY B C 1
ATOM 763 O O . GLY B 1 11 ? 6.133 -13.539 -14.617 1 98 11 GLY B O 1
ATOM 764 N N . THR B 1 12 ? 4.77 -12.047 -13.992 1 98.25 12 THR B N 1
ATOM 765 C CA . THR B 1 12 ? 3.51 -12.688 -14.352 1 98.25 12 THR B CA 1
ATOM 766 C C . THR B 1 12 ? 3.447 -14.102 -13.781 1 98.25 12 THR B C 1
ATOM 768 O O . THR B 1 12 ? 3.154 -15.055 -14.5 1 98.25 12 THR B O 1
ATOM 771 N N . PRO B 1 13 ? 3.713 -14.219 -12.555 1 97.94 13 PRO B N 1
ATOM 772 C CA . PRO B 1 13 ? 3.672 -15.57 -11.984 1 97.94 13 PRO B CA 1
ATOM 773 C C . PRO B 1 13 ? 2.316 -16.25 -12.172 1 97.94 13 PRO B C 1
ATOM 775 O O . PRO B 1 13 ? 1.277 -15.586 -12.094 1 97.94 13 PRO B O 1
ATOM 778 N N . GLY B 1 14 ? 2.383 -17.547 -12.43 1 97.5 14 GLY B N 1
ATOM 779 C CA . GLY B 1 14 ? 1.179 -18.359 -12.555 1 97.5 14 GLY B CA 1
ATOM 780 C C . GLY B 1 14 ? 0.541 -18.266 -13.93 1 97.5 14 GLY B C 1
ATOM 781 O O . GLY B 1 14 ? -0.388 -19.016 -14.234 1 97.5 14 GLY B O 1
ATOM 782 N N . ARG B 1 15 ? 1.014 -17.344 -14.727 1 98.06 15 ARG B N 1
ATOM 783 C CA . ARG B 1 15 ? 0.402 -17.219 -16.047 1 98.06 15 ARG B CA 1
ATOM 784 C C . ARG B 1 15 ? 0.725 -18.438 -16.922 1 98.06 15 ARG B C 1
ATOM 786 O O . ARG B 1 15 ? 1.894 -18.781 -17.078 1 98.06 15 ARG B O 1
ATOM 793 N N . LYS B 1 16 ? -0.348 -19 -17.453 1 96.88 16 LYS B N 1
ATOM 794 C CA . LYS B 1 16 ? -0.186 -20.141 -18.344 1 96.88 16 LYS B CA 1
ATOM 795 C C . LYS B 1 16 ? 0.089 -19.688 -19.781 1 96.88 16 LYS B C 1
ATOM 797 O O . LYS B 1 16 ? -0.25 -18.562 -20.156 1 96.88 16 LYS B O 1
ATOM 802 N N . GLY B 1 17 ? 0.767 -20.609 -20.469 1 96.25 17 GLY B N 1
ATOM 803 C CA . GLY B 1 17 ? 0.98 -20.312 -21.891 1 96.25 17 GLY B CA 1
ATOM 804 C C . GLY B 1 17 ? -0.301 -19.969 -22.625 1 96.25 17 GLY B C 1
ATOM 80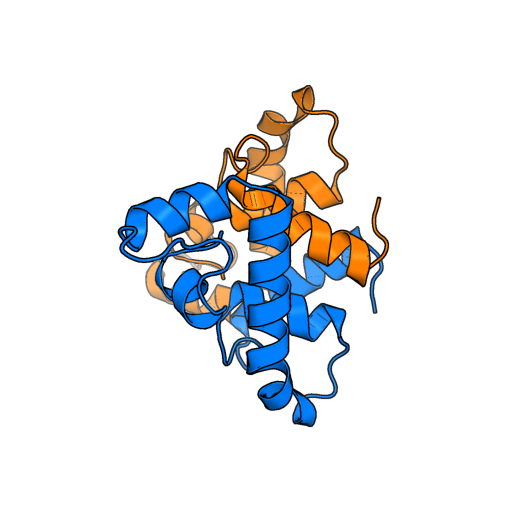5 O O . GLY B 1 17 ? -1.275 -20.719 -22.562 1 96.25 17 GLY B O 1
ATOM 806 N N . GLY B 1 18 ? -0.246 -18.828 -23.359 1 96.44 18 GLY B N 1
ATOM 807 C CA . GLY B 1 18 ? -1.384 -18.453 -24.188 1 96.44 18 GLY B CA 1
ATOM 808 C C . GLY B 1 18 ? -2.496 -17.797 -23.391 1 96.44 18 GLY B C 1
ATOM 809 O O . GLY B 1 18 ? -3.473 -17.312 -23.969 1 96.44 18 GLY B O 1
ATOM 810 N N . GLU B 1 19 ? -2.396 -17.766 -22.062 1 97.75 19 GLU B N 1
ATOM 811 C CA . GLU B 1 19 ? -3.43 -17.156 -21.234 1 97.75 19 GLU B CA 1
ATOM 812 C C . GLU B 1 19 ? -3.424 -15.633 -21.391 1 97.75 19 GLU B C 1
ATOM 814 O O . GLU B 1 19 ? -2.359 -15.016 -21.453 1 97.75 19 GLU B O 1
ATOM 819 N N . ASP B 1 20 ? -4.613 -15.086 -21.438 1 98.06 20 ASP B N 1
ATOM 820 C CA . ASP B 1 20 ? -4.746 -13.633 -21.469 1 98.06 20 ASP B CA 1
ATOM 821 C C . ASP B 1 20 ? -4.109 -13.008 -20.234 1 98.06 20 ASP B C 1
ATOM 823 O O . ASP B 1 20 ? -4.285 -13.5 -19.109 1 98.06 20 ASP B O 1
ATOM 827 N N . LEU B 1 21 ? -3.465 -11.922 -20.469 1 97.75 21 LEU B N 1
ATOM 828 C CA . LEU B 1 21 ? -2.715 -11.258 -19.406 1 97.75 21 LEU B CA 1
ATOM 829 C C . LEU B 1 21 ? -3.646 -10.812 -18.297 1 97.75 21 LEU B C 1
ATOM 831 O O . LEU B 1 21 ? -3.342 -11.008 -17.109 1 97.75 21 LEU B O 1
ATOM 835 N N . THR B 1 22 ? -4.715 -10.234 -18.625 1 97.44 22 THR B N 1
ATOM 836 C CA . THR B 1 22 ? -5.66 -9.711 -17.656 1 97.44 22 THR B CA 1
ATOM 837 C C . THR B 1 22 ? -6.293 -10.836 -16.844 1 97.44 22 THR B C 1
ATOM 839 O O . THR B 1 22 ? -6.488 -10.711 -15.633 1 97.44 22 THR B O 1
ATOM 842 N N . THR B 1 23 ? -6.602 -11.883 -17.469 1 97.81 23 THR B N 1
ATOM 843 C CA . THR B 1 23 ? -7.148 -13.055 -16.797 1 97.81 23 THR B CA 1
ATOM 844 C C . THR B 1 23 ? -6.137 -13.625 -15.797 1 97.81 23 THR B C 1
ATOM 846 O O . THR B 1 23 ? -6.484 -13.922 -14.656 1 97.81 23 THR B O 1
ATOM 849 N N . ALA B 1 24 ? -4.941 -13.773 -16.188 1 98.12 24 ALA B N 1
ATOM 850 C CA . ALA B 1 24 ? -3.883 -14.289 -15.328 1 98.12 24 ALA B CA 1
ATOM 851 C C . ALA B 1 24 ? -3.637 -13.359 -14.141 1 98.12 24 ALA B C 1
ATOM 853 O O . ALA B 1 24 ? -3.436 -13.812 -13.016 1 98.12 24 ALA B O 1
ATOM 854 N N . TRP B 1 25 ? -3.656 -12.109 -14.422 1 97.12 25 TRP B N 1
ATOM 855 C CA . TRP B 1 25 ? -3.447 -11.102 -13.391 1 97.12 25 TRP B CA 1
ATOM 856 C C . TRP B 1 25 ? -4.504 -11.219 -12.297 1 97.12 25 TRP B C 1
ATOM 858 O O . TRP B 1 25 ? -4.176 -11.266 -11.109 1 97.12 25 TRP B O 1
ATOM 868 N N . LYS B 1 26 ? -5.746 -11.281 -12.734 1 95.25 26 LYS B N 1
ATOM 869 C CA . LYS B 1 26 ? -6.84 -11.344 -11.766 1 95.25 26 LYS B CA 1
ATOM 870 C C . LYS B 1 26 ? -6.766 -12.625 -10.945 1 95.25 26 LYS B C 1
ATOM 872 O O . LYS B 1 26 ? -6.969 -12.602 -9.727 1 95.25 26 LYS B O 1
ATOM 877 N N . ARG B 1 27 ? -6.465 -13.664 -11.586 1 95.56 27 ARG B N 1
ATOM 878 C CA . ARG B 1 27 ? -6.328 -14.93 -10.875 1 95.56 27 ARG B CA 1
ATOM 879 C C . ARG B 1 27 ? -5.188 -14.875 -9.867 1 95.56 27 ARG B C 1
ATOM 881 O O . ARG B 1 27 ? -5.332 -15.328 -8.727 1 95.56 27 ARG B O 1
ATOM 888 N N . CYS B 1 28 ? -4.066 -14.344 -10.266 1 96.75 28 CYS B N 1
ATOM 889 C CA . CYS B 1 28 ? -2.912 -14.25 -9.375 1 96.75 28 CYS B CA 1
ATOM 890 C C . CYS B 1 28 ? -3.207 -13.328 -8.195 1 96.75 28 CYS B C 1
ATOM 892 O O . CYS B 1 28 ? -2.836 -13.625 -7.059 1 96.75 28 CYS B O 1
ATOM 894 N N . ALA B 1 29 ? -3.893 -12.227 -8.469 1 93.56 29 ALA B N 1
ATOM 895 C CA . ALA B 1 29 ? -4.207 -11.25 -7.426 1 93.56 29 ALA B CA 1
ATOM 896 C C . ALA B 1 29 ? -5.113 -11.867 -6.359 1 93.56 29 ALA B C 1
ATOM 898 O O . ALA B 1 29 ? -5.031 -11.5 -5.188 1 93.56 29 ALA B O 1
ATOM 899 N N . ASP B 1 30 ? -5.859 -12.844 -6.766 1 92.06 30 ASP B N 1
ATOM 900 C CA . ASP B 1 30 ? -6.836 -13.453 -5.875 1 92.06 30 ASP B CA 1
ATOM 901 C C . ASP B 1 30 ? -6.266 -14.703 -5.207 1 92.06 30 ASP B C 1
ATOM 903 O O . ASP B 1 30 ? -6.902 -15.289 -4.332 1 92.06 30 ASP B O 1
ATOM 907 N N . ASP B 1 31 ? -5.133 -15.078 -5.625 1 93.94 31 ASP B N 1
ATOM 908 C CA . ASP B 1 31 ? -4.453 -16.25 -5.078 1 93.94 31 ASP B CA 1
ATOM 909 C C . ASP B 1 31 ? -3.348 -15.836 -4.109 1 93.94 31 ASP B C 1
ATOM 911 O O . ASP B 1 31 ? -2.404 -15.141 -4.492 1 93.94 31 ASP B O 1
ATOM 915 N N . TYR B 1 32 ? -3.439 -16.328 -2.967 1 89.69 32 TYR B N 1
ATOM 916 C CA . TYR B 1 32 ? -2.557 -15.945 -1.871 1 89.69 32 TYR B CA 1
ATOM 917 C C . TYR B 1 32 ? -1.098 -16.188 -2.238 1 89.69 32 TYR B C 1
ATOM 919 O O . TYR B 1 32 ? -0.262 -15.289 -2.105 1 89.69 32 TYR B O 1
ATOM 927 N N . ASN B 1 33 ? -0.798 -17.375 -2.617 1 94.19 33 ASN B N 1
ATOM 928 C CA . ASN B 1 33 ? 0.581 -17.734 -2.93 1 94.19 33 ASN B CA 1
ATOM 929 C C . ASN B 1 33 ? 1.106 -16.953 -4.129 1 94.19 33 ASN B C 1
ATOM 931 O O . ASN B 1 33 ? 2.238 -16.469 -4.113 1 94.19 33 ASN B O 1
ATOM 935 N N . CYS B 1 34 ? 0.277 -16.828 -5.133 1 96.81 34 CYS B N 1
ATOM 936 C CA . CYS B 1 34 ? 0.698 -16.156 -6.352 1 96.81 34 CYS B CA 1
ATOM 937 C C . CYS B 1 34 ? 0.915 -14.664 -6.098 1 96.81 34 CYS B C 1
ATOM 939 O O . CYS B 1 34 ? 1.893 -14.086 -6.574 1 96.81 34 CYS B O 1
ATOM 941 N N . SER B 1 35 ? -0.028 -14.039 -5.375 1 95.88 35 SER B N 1
ATOM 942 C CA . SER B 1 35 ? 0.112 -12.617 -5.082 1 95.88 35 SER B CA 1
ATOM 943 C C . SER B 1 35 ? 1.335 -12.352 -4.211 1 95.88 35 SER B C 1
ATOM 945 O O . SER B 1 35 ? 2.051 -11.367 -4.422 1 95.88 35 SER B O 1
ATOM 947 N N . THR B 1 36 ? 1.59 -13.203 -3.232 1 95.25 36 THR B N 1
ATOM 948 C CA . THR B 1 36 ? 2.764 -13.062 -2.381 1 95.25 36 THR B CA 1
ATOM 949 C C . THR B 1 36 ? 4.047 -13.203 -3.197 1 95.25 36 THR B C 1
ATOM 951 O O . THR B 1 36 ? 4.988 -12.43 -3.02 1 95.25 36 THR B O 1
ATOM 954 N N . GLN B 1 37 ? 4.02 -14.203 -4.086 1 96.88 37 GLN B N 1
ATOM 955 C CA . GLN B 1 37 ? 5.156 -14.367 -4.984 1 96.88 37 GLN B CA 1
ATOM 956 C C . GLN B 1 37 ? 5.371 -13.125 -5.84 1 96.88 37 GLN B C 1
ATOM 958 O O . GLN B 1 37 ? 6.508 -12.695 -6.051 1 96.88 37 GLN B O 1
ATOM 963 N N . CYS B 1 38 ? 4.336 -12.578 -6.324 1 97.69 38 CYS B N 1
ATOM 964 C CA . CYS B 1 38 ? 4.422 -11.391 -7.16 1 97.69 38 CYS B CA 1
ATOM 965 C C . CYS B 1 38 ? 5.027 -10.219 -6.387 1 97.69 38 CYS B C 1
ATOM 967 O O . CYS B 1 38 ? 5.93 -9.547 -6.879 1 97.69 38 CYS B O 1
ATOM 969 N N . VAL B 1 39 ? 4.543 -9.992 -5.184 1 96.69 39 VAL B N 1
ATOM 970 C CA . VAL B 1 39 ? 5.051 -8.898 -4.363 1 96.69 39 VAL B CA 1
ATOM 971 C C . VAL B 1 39 ? 6.543 -9.102 -4.094 1 96.69 39 VAL B C 1
ATOM 973 O O . VAL B 1 39 ? 7.348 -8.188 -4.297 1 96.69 39 VAL B O 1
ATOM 976 N N . ASN B 1 40 ? 6.91 -10.305 -3.721 1 97.44 40 ASN B N 1
ATOM 977 C CA . ASN B 1 40 ? 8.32 -10.594 -3.447 1 97.44 40 ASN B CA 1
ATOM 978 C C . ASN B 1 40 ? 9.18 -10.367 -4.684 1 97.44 40 ASN B C 1
ATOM 980 O O . ASN B 1 40 ? 10.266 -9.789 -4.598 1 97.44 40 ASN B O 1
ATOM 984 N N . ALA B 1 41 ? 8.711 -10.852 -5.793 1 98.31 41 ALA B N 1
ATOM 985 C CA . ALA B 1 41 ? 9.461 -10.695 -7.035 1 98.31 41 ALA B CA 1
ATOM 986 C C . ALA B 1 41 ? 9.602 -9.227 -7.418 1 98.31 41 ALA B C 1
ATOM 988 O O . ALA B 1 41 ? 10.648 -8.797 -7.898 1 98.31 41 ALA B O 1
ATOM 989 N N . TYR B 1 42 ? 8.531 -8.523 -7.27 1 98.12 42 TYR B N 1
ATOM 990 C CA . TYR B 1 42 ? 8.547 -7.094 -7.562 1 98.12 42 TYR B CA 1
ATOM 991 C C . TYR B 1 42 ? 9.586 -6.371 -6.707 1 98.12 42 TYR B C 1
ATOM 993 O O . TYR B 1 42 ? 10.383 -5.582 -7.223 1 98.12 42 TYR B O 1
ATOM 1001 N N . ILE B 1 43 ? 9.586 -6.582 -5.414 1 97.81 43 ILE B N 1
ATOM 1002 C CA . ILE B 1 43 ? 10.531 -5.961 -4.488 1 97.81 43 ILE B CA 1
ATOM 1003 C C . ILE B 1 43 ? 11.953 -6.363 -4.855 1 97.81 43 ILE B C 1
ATOM 1005 O O . ILE B 1 43 ? 12.852 -5.516 -4.914 1 97.81 43 ILE B O 1
ATOM 1009 N N . ASN B 1 44 ? 12.148 -7.656 -5.098 1 98.19 44 ASN B N 1
ATOM 1010 C CA . ASN B 1 44 ? 13.477 -8.133 -5.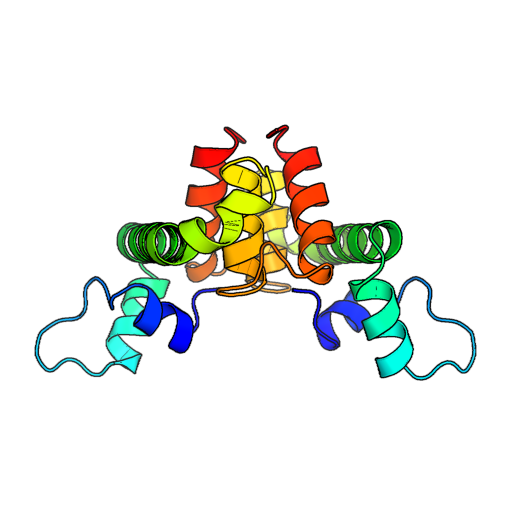461 1 98.19 44 ASN B CA 1
ATOM 1011 C C . ASN B 1 44 ? 13.984 -7.461 -6.734 1 98.19 44 ASN B C 1
ATOM 1013 O O . ASN B 1 44 ? 15.18 -7.195 -6.867 1 98.19 44 ASN B O 1
ATOM 1017 N N . ARG B 1 45 ? 13.156 -7.23 -7.594 1 98.38 45 ARG B N 1
ATOM 1018 C CA . ARG B 1 45 ? 13.516 -6.598 -8.859 1 98.38 45 ARG B CA 1
ATOM 1019 C C . ARG B 1 45 ? 14.016 -5.172 -8.633 1 98.38 45 ARG B C 1
ATOM 1021 O O . ARG B 1 45 ? 14.969 -4.73 -9.281 1 98.38 45 ARG B O 1
ATOM 1028 N N . TYR B 1 46 ? 13.422 -4.441 -7.738 1 98.38 46 TYR B N 1
ATOM 1029 C CA . TYR B 1 46 ? 13.641 -3 -7.711 1 98.38 46 TYR B CA 1
ATOM 1030 C C . TYR B 1 46 ? 14.398 -2.586 -6.457 1 98.38 46 TYR B C 1
ATOM 1032 O O . TYR B 1 46 ? 14.867 -1.449 -6.355 1 98.38 46 TYR B O 1
ATOM 1040 N N . LYS B 1 47 ? 14.625 -3.441 -5.461 1 98.25 47 LYS B N 1
ATOM 1041 C CA . LYS B 1 47 ? 15.227 -3.072 -4.184 1 98.25 47 LYS B CA 1
ATOM 1042 C C . LYS B 1 47 ? 16.656 -2.561 -4.375 1 98.25 47 LYS B C 1
ATOM 1044 O O . LYS B 1 47 ? 17.141 -1.758 -3.576 1 98.25 47 LYS B O 1
ATOM 1049 N N . GLY B 1 48 ? 17.266 -2.957 -5.434 1 98.06 48 GLY B N 1
ATOM 1050 C CA . GLY B 1 48 ? 18.625 -2.48 -5.695 1 98.06 48 GLY B CA 1
ATOM 1051 C C . GLY B 1 48 ? 18.703 -0.972 -5.832 1 98.06 48 GLY B C 1
ATOM 1052 O O . GLY B 1 48 ? 19.719 -0.367 -5.484 1 98.06 48 GLY B O 1
ATOM 1053 N N . GLY B 1 49 ? 17.688 -0.366 -6.371 1 98.12 49 GLY B N 1
ATOM 1054 C CA . GLY B 1 49 ? 17.625 1.08 -6.52 1 98.12 49 GLY B CA 1
ATOM 1055 C C . GLY B 1 49 ? 17.516 1.809 -5.195 1 98.12 49 GLY B C 1
ATOM 1056 O O . GLY B 1 49 ? 17.609 3.037 -5.145 1 98.12 49 GLY B O 1
ATOM 1057 N N . CYS B 1 50 ? 17.375 1.087 -4.156 1 98.19 50 CYS B N 1
ATOM 1058 C CA . CYS B 1 50 ? 17.188 1.684 -2.838 1 98.19 50 CYS B CA 1
ATOM 1059 C C . CYS B 1 50 ? 18.453 1.516 -1.986 1 98.19 50 CYS B C 1
ATOM 1061 O O . CYS B 1 50 ? 18.453 1.892 -0.813 1 98.19 50 CYS B O 1
ATOM 1063 N N . ALA B 1 51 ? 19.516 1.032 -2.535 1 97.25 51 ALA B N 1
ATOM 1064 C CA . ALA B 1 51 ? 20.719 0.693 -1.782 1 97.25 51 ALA B CA 1
ATOM 1065 C C . ALA B 1 51 ? 21.328 1.935 -1.139 1 97.25 51 ALA B C 1
ATOM 1067 O O . ALA B 1 51 ? 21.844 1.873 -0.017 1 97.25 51 ALA B O 1
ATOM 1068 N N . SER B 1 52 ? 21.188 3.01 -1.784 1 96.75 52 SER B N 1
ATOM 1069 C CA . SER B 1 52 ? 21.875 4.219 -1.33 1 96.75 52 SER B CA 1
ATOM 1070 C C . SER B 1 52 ? 21.062 4.926 -0.245 1 96.75 52 SER B C 1
ATOM 1072 O O . SER B 1 52 ? 21.562 5.848 0.406 1 96.75 52 SER B O 1
ATOM 1074 N N . THR B 1 53 ? 19.891 4.492 -0.003 1 96 53 THR B N 1
ATOM 1075 C CA . THR B 1 53 ? 19.031 5.207 0.929 1 96 53 THR B CA 1
ATOM 1076 C C . THR B 1 53 ? 19.391 4.855 2.371 1 96 53 THR B C 1
ATOM 1078 O O . THR B 1 53 ? 19.016 5.586 3.299 1 96 53 THR B O 1
ATOM 1081 N N . GLY B 1 54 ? 19.984 3.637 2.551 1 95.75 54 GLY B N 1
ATOM 1082 C CA . GLY B 1 54 ? 20.281 3.18 3.9 1 95.75 54 GLY B CA 1
ATOM 1083 C C . GLY B 1 54 ? 19.047 2.68 4.637 1 95.75 54 GLY B C 1
ATOM 1084 O O . GLY B 1 54 ? 19.094 2.477 5.852 1 95.75 54 GLY B O 1
ATOM 1085 N N . GLU B 1 55 ? 18.031 2.479 3.969 1 95.56 55 GLU B N 1
ATOM 1086 C CA . GLU B 1 55 ? 16.781 2.014 4.566 1 95.56 55 GLU B CA 1
ATOM 1087 C C . GLU B 1 55 ? 16.797 0.501 4.777 1 95.56 55 GLU B C 1
ATOM 1089 O O . GLU B 1 55 ? 17.469 -0.226 4.035 1 95.56 55 GLU B O 1
ATOM 1094 N N . GLY B 1 56 ? 16.062 0.088 5.82 1 94.69 56 GLY B N 1
ATOM 1095 C CA . GLY B 1 56 ? 15.938 -1.338 6.074 1 94.69 56 GLY B CA 1
ATOM 1096 C C . GLY B 1 56 ? 15.055 -2.049 5.07 1 94.69 56 GLY B C 1
ATOM 1097 O O . GLY B 1 56 ? 14.328 -1.405 4.305 1 94.69 56 GLY B O 1
ATOM 1098 N N . ALA B 1 57 ? 15.125 -3.398 5.105 1 94.38 57 ALA B N 1
ATOM 1099 C CA . ALA B 1 57 ? 14.461 -4.23 4.102 1 94.38 57 ALA B CA 1
ATOM 1100 C C . ALA B 1 57 ? 12.953 -4.031 4.129 1 94.38 57 ALA B C 1
ATOM 1102 O O . ALA B 1 57 ? 12.312 -3.953 3.08 1 94.38 57 ALA B O 1
ATOM 1103 N N . CYS B 1 58 ? 12.414 -3.924 5.305 1 95.5 58 CYS B N 1
ATOM 1104 C CA . CYS B 1 58 ? 10.969 -3.793 5.391 1 95.5 58 CYS B CA 1
ATOM 1105 C C . CYS B 1 58 ? 10.516 -2.412 4.926 1 95.5 58 CYS B C 1
ATOM 1107 O O . CYS B 1 58 ? 9.445 -2.271 4.332 1 95.5 58 CYS B O 1
ATOM 1109 N N . GLN B 1 59 ? 11.273 -1.401 5.316 1 95.31 59 GLN B N 1
ATOM 1110 C CA . GLN B 1 59 ? 10.984 -0.062 4.812 1 95.31 59 GLN B CA 1
ATOM 1111 C C . GLN B 1 59 ? 11.047 -0.019 3.291 1 95.31 59 GLN B C 1
ATOM 1113 O O . GLN B 1 59 ? 10.156 0.533 2.643 1 95.31 59 GLN B O 1
ATOM 1118 N N . VAL B 1 60 ? 12.125 -0.585 2.721 1 96.81 60 VAL B N 1
ATOM 1119 C CA . VAL B 1 60 ? 12.297 -0.646 1.272 1 96.81 60 VAL B CA 1
ATOM 1120 C C . VAL B 1 60 ? 11.109 -1.361 0.638 1 96.81 60 VAL B C 1
ATOM 1122 O O . VAL B 1 60 ? 10.531 -0.875 -0.338 1 96.81 60 VAL B O 1
ATOM 1125 N N . MET B 1 61 ? 10.68 -2.441 1.171 1 95.81 61 MET B N 1
ATOM 1126 C CA . MET B 1 61 ? 9.562 -3.217 0.648 1 95.81 61 MET B CA 1
ATOM 1127 C C . MET B 1 61 ? 8.273 -2.395 0.664 1 95.81 61 MET B C 1
ATOM 1129 O O . MET B 1 61 ? 7.574 -2.312 -0.346 1 95.81 61 MET B O 1
ATOM 1133 N N . ALA B 1 62 ? 7.988 -1.757 1.783 1 95.56 62 ALA B N 1
ATOM 1134 C CA . ALA B 1 62 ? 6.758 -0.976 1.915 1 95.56 62 ALA B CA 1
ATOM 1135 C C . ALA B 1 62 ? 6.746 0.194 0.935 1 95.56 62 ALA B C 1
ATOM 1137 O O . ALA B 1 62 ? 5.727 0.461 0.292 1 95.56 62 ALA B O 1
ATOM 1138 N N . ARG B 1 63 ? 7.879 0.848 0.793 1 95.62 63 ARG B N 1
ATOM 1139 C CA . ARG B 1 63 ? 7.957 2.055 -0.023 1 95.62 63 ARG B CA 1
ATOM 1140 C C . ARG B 1 63 ? 7.961 1.712 -1.509 1 95.62 63 ARG B C 1
ATOM 1142 O O . ARG B 1 63 ? 7.414 2.457 -2.324 1 95.62 63 ARG B O 1
ATOM 1149 N N . LEU B 1 64 ? 8.539 0.59 -1.901 1 97.19 64 LEU B N 1
ATOM 1150 C CA . LEU B 1 64 ? 8.461 0.132 -3.285 1 97.19 64 LEU B CA 1
ATOM 1151 C C . LEU B 1 64 ? 7.039 -0.287 -3.643 1 97.19 64 LEU B C 1
ATOM 1153 O O . LEU B 1 64 ? 6.535 0.064 -4.711 1 97.19 64 LEU B O 1
ATOM 1157 N N . HIS B 1 65 ? 6.414 -1.007 -2.758 1 96.44 65 HIS B N 1
ATOM 1158 C CA . HIS B 1 65 ? 5.039 -1.426 -3.021 1 96.44 65 HIS B CA 1
ATOM 1159 C C . HIS B 1 65 ? 4.121 -0.221 -3.205 1 96.44 65 HIS B C 1
ATOM 1161 O O . HIS B 1 65 ? 3.268 -0.217 -4.094 1 96.44 65 HIS B O 1
ATOM 1167 N N . ASN B 1 66 ? 4.332 0.795 -2.395 1 93.62 66 ASN B N 1
ATOM 1168 C CA . ASN B 1 66 ? 3.453 1.958 -2.334 1 93.62 66 ASN B CA 1
ATOM 1169 C C . ASN B 1 66 ? 3.758 2.949 -3.453 1 93.62 66 ASN B C 1
ATOM 1171 O O . ASN B 1 66 ? 2.857 3.625 -3.951 1 93.62 66 ASN B O 1
ATOM 1175 N N . GLY B 1 67 ? 5 3.016 -3.869 1 94.44 67 GLY B N 1
ATOM 1176 C CA . GLY B 1 67 ? 5.402 4.137 -4.703 1 94.44 67 GLY B CA 1
ATOM 1177 C C . GLY B 1 67 ? 5.961 3.709 -6.047 1 94.44 67 GLY B C 1
ATOM 1178 O O . GLY B 1 67 ? 6.301 4.551 -6.879 1 94.44 67 GLY B O 1
ATOM 1179 N N . GLY B 1 68 ? 6.074 2.443 -6.273 1 95.94 68 GLY B N 1
ATOM 1180 C CA . GLY B 1 68 ? 6.676 1.997 -7.52 1 95.94 68 GLY B CA 1
ATOM 1181 C C . GLY B 1 68 ? 8.18 1.854 -7.441 1 95.94 68 GLY B C 1
ATOM 1182 O O . GLY B 1 68 ? 8.766 1.936 -6.359 1 95.94 68 GLY B O 1
ATOM 1183 N N . PRO B 1 69 ? 8.766 1.726 -8.602 1 97.19 69 PRO B N 1
ATOM 1184 C CA . PRO B 1 69 ? 10.195 1.409 -8.688 1 97.19 69 PRO B CA 1
ATOM 1185 C C . PRO B 1 69 ? 11.07 2.436 -7.965 1 97.19 69 PRO B C 1
ATOM 1187 O O . PRO B 1 69 ? 12.148 2.096 -7.477 1 97.19 69 PRO B O 1
ATOM 1190 N N . SER B 1 70 ? 10.617 3.637 -7.871 1 96.31 70 SER B N 1
ATOM 1191 C CA . SER B 1 70 ? 11.375 4.688 -7.199 1 96.31 70 SER B CA 1
ATOM 1192 C C . SER B 1 70 ? 10.773 5.016 -5.836 1 96.31 70 SER B C 1
ATOM 1194 O O . SER B 1 70 ? 11.031 6.082 -5.277 1 96.31 70 SER B O 1
ATOM 1196 N N . GLY B 1 71 ? 10.039 4.125 -5.348 1 96.69 71 GLY B N 1
ATOM 1197 C CA . GLY B 1 71 ? 9.266 4.387 -4.145 1 96.69 71 GLY B CA 1
ATOM 1198 C C . GLY B 1 71 ? 10.117 4.789 -2.959 1 96.69 71 GLY B C 1
ATOM 1199 O O . GLY B 1 71 ? 9.727 5.645 -2.164 1 96.69 71 GLY B O 1
ATOM 1200 N N . CYS B 1 72 ? 11.328 4.266 -2.842 1 97 72 CYS B N 1
ATOM 1201 C CA . CYS B 1 72 ? 12.195 4.52 -1.695 1 97 72 CYS B CA 1
ATOM 1202 C C . CYS B 1 72 ? 12.805 5.914 -1.771 1 97 72 CYS B C 1
ATOM 1204 O O . CYS B 1 72 ? 13.43 6.375 -0.815 1 97 72 CYS B O 1
ATOM 1206 N N . LYS B 1 73 ? 12.516 6.652 -2.875 1 95.44 73 LYS B N 1
ATOM 1207 C CA . LYS B 1 73 ? 13.031 8.008 -3.043 1 95.44 73 LYS B CA 1
ATOM 1208 C C . LYS B 1 73 ? 11.898 9.031 -3.029 1 95.44 73 LYS B C 1
ATOM 1210 O O . LYS B 1 73 ? 12.141 10.234 -3.176 1 95.44 73 LYS B O 1
ATOM 1215 N N . ILE B 1 74 ? 10.703 8.523 -2.875 1 93.06 74 ILE B N 1
ATOM 1216 C CA . ILE B 1 74 ? 9.531 9.391 -2.914 1 93.06 74 ILE B CA 1
ATOM 1217 C C . ILE B 1 74 ? 9.055 9.68 -1.493 1 93.06 74 ILE B C 1
ATOM 1219 O O . ILE B 1 74 ? 8.719 8.75 -0.746 1 93.06 74 ILE B O 1
ATOM 1223 N N . SER B 1 75 ? 8.898 10.93 -1.174 1 90.06 75 SER B N 1
ATOM 1224 C CA . SER B 1 75 ? 8.555 11.352 0.18 1 90.06 75 SER B CA 1
ATOM 1225 C C . SER B 1 75 ? 7.145 10.906 0.556 1 90.06 75 SER B C 1
ATOM 1227 O O . SER B 1 75 ? 6.879 10.578 1.715 1 90.06 75 SER B O 1
ATOM 1229 N N . GLY B 1 76 ? 6.312 10.82 -0.42 1 88.56 76 GLY B N 1
ATOM 1230 C CA . GLY B 1 76 ? 4.914 10.5 -0.176 1 88.56 76 GLY B CA 1
ATOM 1231 C C . GLY B 1 76 ? 4.699 9.07 0.279 1 88.56 76 GLY B C 1
ATOM 1232 O O . GLY B 1 76 ? 3.598 8.711 0.702 1 88.56 76 GLY B O 1
ATOM 1233 N N . THR B 1 77 ? 5.766 8.281 0.305 1 93.5 77 THR B N 1
ATOM 1234 C CA . THR B 1 77 ? 5.625 6.887 0.714 1 93.5 77 THR B CA 1
ATOM 1235 C C . THR B 1 77 ? 6.047 6.707 2.17 1 93.5 77 THR B C 1
ATOM 1237 O O . THR B 1 77 ? 5.867 5.629 2.742 1 93.5 77 THR B O 1
ATOM 1240 N N . VAL B 1 78 ? 6.539 7.738 2.791 1 91.56 78 VAL B N 1
ATOM 1241 C CA . VAL B 1 78 ? 7.098 7.625 4.137 1 91.56 78 VAL B CA 1
ATOM 1242 C C . VAL B 1 78 ? 5.969 7.555 5.16 1 91.56 78 VAL B C 1
ATOM 1244 O O . VAL B 1 78 ? 6.082 6.863 6.176 1 91.56 78 VAL B O 1
ATOM 1247 N N . GLY B 1 79 ? 4.883 8.289 4.883 1 91.38 79 GLY B N 1
ATOM 1248 C CA . GLY B 1 79 ? 3.77 8.289 5.816 1 91.38 79 GLY B CA 1
ATOM 1249 C C . GLY B 1 79 ? 3.225 6.906 6.098 1 91.38 79 GLY B C 1
ATOM 1250 O O . GLY B 1 79 ? 3.053 6.52 7.254 1 91.38 79 GLY B O 1
ATOM 1251 N N . TYR B 1 80 ? 2.957 6.176 5.113 1 93.06 80 TYR B N 1
ATOM 1252 C CA . TYR B 1 80 ? 2.439 4.824 5.305 1 93.06 80 TYR B CA 1
ATOM 1253 C C . TYR B 1 80 ? 3.479 3.932 5.973 1 93.06 80 TYR B C 1
ATOM 1255 O O . TYR B 1 80 ? 3.143 3.111 6.832 1 93.06 80 TYR B O 1
ATOM 1263 N N . TRP B 1 81 ? 4.723 4.039 5.555 1 94.25 81 TRP B N 1
ATOM 1264 C CA . TRP B 1 81 ? 5.77 3.264 6.215 1 94.25 81 TRP B CA 1
ATOM 1265 C C . TRP B 1 81 ? 5.781 3.527 7.715 1 94.25 81 TRP B C 1
ATOM 1267 O O . TRP B 1 81 ? 5.906 2.598 8.516 1 94.25 81 TRP B O 1
ATOM 1277 N N . ASN B 1 82 ? 5.645 4.773 8.086 1 93.06 82 ASN B N 1
ATOM 1278 C CA . ASN B 1 82 ? 5.656 5.117 9.5 1 93.06 82 ASN B CA 1
ATOM 1279 C C . ASN B 1 82 ? 4.492 4.469 10.25 1 93.06 82 ASN B C 1
ATOM 1281 O O . ASN B 1 82 ? 4.633 4.094 11.414 1 93.06 82 ASN B O 1
ATOM 1285 N N . VAL B 1 83 ? 3.465 4.414 9.602 1 93.06 83 VAL B N 1
ATOM 1286 C CA . VAL B 1 83 ? 2.307 3.779 10.227 1 93.06 83 VAL B CA 1
ATOM 1287 C C . VAL B 1 83 ? 2.553 2.279 10.375 1 93.06 83 VAL B C 1
ATOM 1289 O O . VAL B 1 83 ? 2.26 1.691 11.414 1 93.06 83 VAL B O 1
ATOM 1292 N N . ILE B 1 84 ? 3.105 1.627 9.398 1 92.06 84 ILE B N 1
ATOM 1293 C CA . ILE B 1 84 ? 3.457 0.212 9.461 1 92.06 84 ILE B CA 1
ATOM 1294 C C . ILE B 1 84 ? 4.453 -0.023 10.594 1 92.06 84 ILE B C 1
ATOM 1296 O O . ILE B 1 84 ? 4.293 -0.955 11.383 1 92.06 84 ILE B O 1
ATOM 1300 N N . ARG B 1 85 ? 5.434 0.817 10.586 1 92.62 85 ARG B N 1
ATOM 1301 C CA . ARG B 1 85 ? 6.473 0.703 11.602 1 92.62 85 ARG B CA 1
ATOM 1302 C C . ARG B 1 85 ? 5.879 0.799 13.008 1 92.62 85 ARG B C 1
ATOM 1304 O O . ARG B 1 85 ? 6.246 0.029 13.891 1 92.62 85 ARG B O 1
ATOM 1311 N N . SER B 1 86 ? 5.059 1.709 13.172 1 90.75 86 SER B N 1
ATOM 1312 C CA . SER B 1 86 ? 4.426 1.913 14.477 1 90.75 86 SER B CA 1
ATOM 1313 C C . SER B 1 86 ? 3.527 0.737 14.844 1 90.75 86 SER B C 1
ATOM 1315 O O . SER B 1 86 ? 3.449 0.351 16.016 1 90.75 86 SER B O 1
ATOM 1317 N N . CYS B 1 87 ? 2.916 0.201 13.891 1 89.19 87 CYS B N 1
ATOM 1318 C CA . CYS B 1 87 ? 1.942 -0.861 14.117 1 89.19 87 CYS B CA 1
ATOM 1319 C C . CYS B 1 87 ? 2.637 -2.195 14.359 1 89.19 87 CYS B C 1
ATOM 1321 O O . CYS B 1 87 ? 2.217 -2.971 15.219 1 89.19 87 CYS B O 1
ATOM 1323 N N . CYS B 1 88 ? 3.705 -2.426 13.617 1 87.25 88 CYS B N 1
ATOM 1324 C CA . CYS B 1 88 ? 4.309 -3.754 13.617 1 87.25 88 CYS B CA 1
ATOM 1325 C C . CYS B 1 88 ? 5.641 -3.746 14.352 1 87.25 88 CYS B C 1
ATOM 1327 O O . CYS B 1 88 ? 6.191 -4.805 14.664 1 87.25 88 CYS B O 1
ATOM 1329 N N . GLY B 1 89 ? 6.125 -2.621 14.688 1 80.75 89 GLY B N 1
ATOM 1330 C CA . GLY B 1 89 ? 7.379 -2.525 15.414 1 80.75 89 GLY B CA 1
ATOM 1331 C C . GLY B 1 89 ? 8.586 -2.857 14.562 1 80.75 89 GLY B C 1
ATOM 1332 O O . GLY B 1 89 ? 9.625 -3.279 15.086 1 80.75 89 GLY B O 1
ATOM 1333 N N . CYS B 1 90 ? 8.406 -2.771 13.367 1 72.75 90 CYS B N 1
ATOM 1334 C CA . CYS B 1 90 ? 9.523 -3.129 12.508 1 72.75 90 CYS B CA 1
ATOM 1335 C C . CYS B 1 90 ? 10.5 -1.969 12.375 1 72.75 90 CYS B C 1
ATOM 1337 O O . CYS B 1 90 ? 10.117 -0.806 12.5 1 72.75 90 CYS B O 1
ATOM 1339 N N . SER B 1 91 ? 11.82 -2.213 12.523 1 61.91 91 SER B N 1
ATOM 1340 C CA . SER B 1 91 ? 12.898 -1.25 12.297 1 61.91 91 SER B CA 1
ATOM 1341 C C . SER B 1 91 ? 13.32 -1.223 10.836 1 61.91 91 SER B C 1
ATOM 1343 O O . SER B 1 91 ? 13.172 -2.219 10.125 1 61.91 91 SER B O 1
#

Foldseek 3Di:
DQDLVLCVQLPLPPDDPPDDSVVSSVVLCPDDVSVVSSLVSNLVNQVVVLVVVPDDSVLSSQQCVVPNSCSNVDPVSVVVVVVVCVVVVDD/DQDLVLCVQLPLPPDDPPDDSVVSSVVLCPDDVSVVSSLVSNLVNQVVVLVVVPDDSVLSSQQCVVPNSCSNVDPVSVVVVVVVCVVVVDD

InterPro domains:
  IPR008597 Invertebrate-type lysozyme [PF05497] (2-87)
  IPR008597 Invertebrate-type lysozyme [PS51909] (1-90)
  IPR008597 Invertebrate-type lysozyme [PTHR11195] (2-90)

Sequence (182 aa):
MIKLPYYEDCGTPGRKGGEDLTTAWKRCADDYNCSTQCVNAYINRYKGGCASTGEGACQVMARLHNGGPSGCKISGTVGYWNVIRSCCGCSMIKLPYYEDCGTPGRKGGEDLTTAWKRCADDYNCSTQCVNAYINRYKGGCASTGEGACQVMARLHNGGPSGCKISGTVGYWNVIRSCCGCS

Secondary structure (DSSP, 8-state):
---HHHHHHTT-TTPPTT--HHHHHHHHHH-HHHHHHHHHHHHHHHGGGGGGGT--HHHHHHHHHHH-TTGGG-GGGHHHHHHHHHHH---/---HHHHHHTT-TTPPTT--HHHHHHHHHH-HHHHHHHHHHHHHHHGGGGGGGT--HHHHHHHHHHH-TTGGG-GGGHHHHHHHHHHH---